Protein AF-A0A7X5VKE0-F1 (afdb_monomer)

Secondary structure (DSSP, 8-state):
----------------------------------------------S---------EEEEEE-TTS-EEEEEESSHHHHHHTT--EEEES-----

Solvent-accessible surface area (backbone atoms only — not comparable to full-atom values): 6876 Å² total; per-residue (Å²): 140,89,85,90,76,89,87,85,91,85,78,95,80,82,84,84,81,84,80,87,82,81,83,83,80,84,79,88,87,76,93,72,85,69,85,71,86,68,90,59,91,66,80,78,72,88,60,76,89,59,78,94,61,82,50,59,24,43,28,40,36,74,45,98,85,71,46,79,47,76,52,75,32,56,22,65,56,60,33,45,64,75,64,36,84,49,68,45,64,80,76,69,79,81,125

Nearest PDB structures (foldseek):
  2vpa-assembly1_A  TM=3.303E-01  e=2.431E+00  Deinococcus radiodurans
  2x1j-assembly1_A-2  TM=3.333E-01  e=2.278E+00  Deinococcus radiodurans
  2x1k-assembly1_A-2  TM=3.325E-01  e=2.278E+00  Deinococcus radiodurans

Mean predicted aligned error: 19.33 Å

Sequence (95 aa):
MKKRKLILALG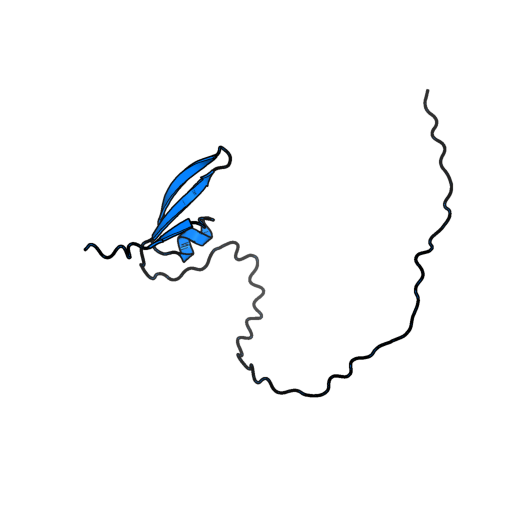CAVLLAGSAVVFAGLGGN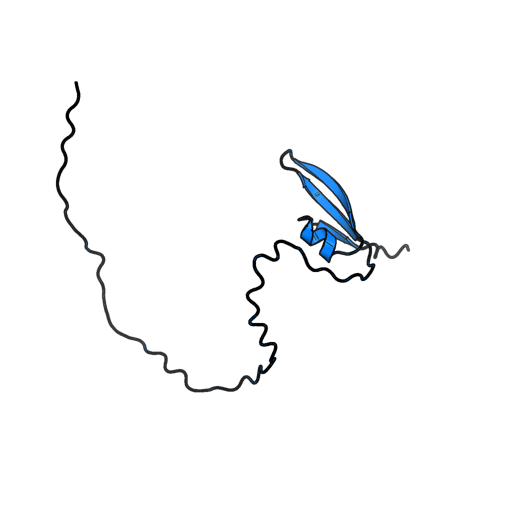DDQASDLDLNNDFPDLGGCVCPMVYDPVVCFKEGPDGTIVRKSFSNACFAGCEGFTRCASFSFNIR

Structure (mmCIF, N/CA/C/O backbone):
data_AF-A0A7X5VKE0-F1
#
_entry.id   AF-A0A7X5VKE0-F1
#
loop_
_atom_site.group_PDB
_atom_site.id
_atom_site.type_symbol
_atom_site.label_atom_id
_atom_site.label_alt_id
_atom_site.label_comp_id
_atom_site.label_asym_id
_atom_site.label_entity_id
_atom_site.label_seq_id
_atom_site.pdbx_PDB_ins_code
_atom_site.Cartn_x
_atom_site.Cartn_y
_atom_site.Cartn_z
_atom_site.occupancy
_atom_site.B_iso_or_equiv
_atom_site.auth_seq_id
_atom_site.auth_comp_id
_atom_site.auth_asym_id
_atom_site.auth_atom_id
_atom_site.pdbx_PDB_model_num
ATOM 1 N N . MET A 1 1 ? 20.519 -5.448 58.041 1.00 40.59 1 MET A N 1
ATOM 2 C CA . MET A 1 1 ? 21.827 -6.109 57.837 1.00 40.59 1 MET A CA 1
ATOM 3 C C . MET A 1 1 ? 21.636 -7.298 56.909 1.00 40.59 1 MET A C 1
ATOM 5 O O . MET A 1 1 ? 20.666 -8.028 57.032 1.00 40.59 1 MET A O 1
ATOM 9 N N . LYS A 1 2 ? 22.514 -7.400 55.919 1.00 47.09 2 LYS A N 1
ATOM 10 C CA . LYS A 1 2 ? 22.482 -8.284 54.751 1.00 47.09 2 LYS A CA 1
ATOM 11 C C . LYS A 1 2 ? 23.216 -9.582 55.063 1.00 47.09 2 LYS A C 1
ATOM 13 O O . LYS A 1 2 ? 24.355 -9.429 55.475 1.00 47.09 2 LYS A O 1
ATOM 18 N N . LYS A 1 3 ? 22.651 -10.774 54.790 1.00 48.44 3 LYS A N 1
ATOM 19 C CA . LYS A 1 3 ? 23.367 -11.958 54.240 1.00 48.44 3 LYS A CA 1
ATOM 20 C C . LYS A 1 3 ? 22.392 -12.904 53.520 1.00 48.44 3 LYS A C 1
ATOM 22 O O . LYS A 1 3 ? 21.447 -13.407 54.111 1.00 48.44 3 LYS A O 1
ATOM 27 N N . ARG A 1 4 ? 22.656 -13.108 52.226 1.00 53.47 4 ARG A N 1
ATOM 28 C CA . ARG A 1 4 ? 22.049 -14.103 51.329 1.00 53.47 4 ARG A CA 1
ATOM 29 C C . ARG A 1 4 ? 22.707 -15.473 51.583 1.00 53.47 4 ARG A C 1
ATOM 31 O O . ARG A 1 4 ? 23.906 -15.511 51.840 1.00 53.47 4 ARG A O 1
ATOM 38 N N . LYS A 1 5 ? 21.951 -16.561 51.447 1.00 53.12 5 LYS A N 1
ATOM 39 C CA . LYS A 1 5 ? 22.409 -17.954 51.241 1.00 53.12 5 LYS A CA 1
ATOM 40 C C . LYS A 1 5 ? 21.495 -18.475 50.107 1.00 53.12 5 LYS A C 1
ATOM 42 O O . LYS A 1 5 ? 20.293 -18.401 50.310 1.00 53.12 5 LYS A O 1
ATOM 47 N N . LEU A 1 6 ? 21.853 -18.801 48.853 1.00 46.81 6 LEU A N 1
ATOM 48 C CA . LEU A 1 6 ? 23.005 -19.490 48.233 1.00 46.81 6 LEU A CA 1
ATOM 49 C C . LEU A 1 6 ? 23.321 -20.762 49.038 1.00 46.81 6 LEU A C 1
ATOM 51 O O . LEU A 1 6 ? 23.722 -20.628 50.186 1.00 46.81 6 LEU A O 1
ATOM 55 N N . ILE A 1 7 ? 23.140 -22.010 48.589 1.00 54.62 7 ILE A N 1
ATOM 56 C CA . ILE A 1 7 ? 23.334 -22.729 47.307 1.00 54.62 7 ILE A CA 1
ATOM 57 C C . ILE A 1 7 ? 22.440 -24.026 47.432 1.00 54.62 7 ILE A C 1
ATOM 59 O O . ILE A 1 7 ? 22.121 -24.380 48.563 1.00 54.62 7 ILE A O 1
ATOM 63 N N . LEU A 1 8 ? 21.905 -24.752 46.430 1.00 43.50 8 LEU A N 1
ATOM 64 C CA . LEU A 1 8 ? 22.569 -25.744 45.555 1.00 43.50 8 LEU A CA 1
ATOM 65 C C . LEU A 1 8 ? 21.515 -26.504 44.710 1.00 43.50 8 LEU A C 1
ATOM 67 O O . LEU A 1 8 ? 20.413 -26.776 45.177 1.00 43.50 8 LEU A O 1
ATOM 71 N N . ALA A 1 9 ? 21.885 -26.822 43.470 1.00 54.78 9 ALA A N 1
ATOM 72 C CA . ALA A 1 9 ? 21.082 -27.423 42.409 1.00 54.78 9 ALA A CA 1
ATOM 73 C C . ALA A 1 9 ? 20.608 -28.872 42.657 1.00 54.78 9 ALA A C 1
ATOM 75 O O . ALA A 1 9 ? 21.361 -29.688 43.178 1.00 54.78 9 ALA A O 1
ATOM 76 N N . LEU A 1 10 ? 19.403 -29.189 42.170 1.00 57.78 10 LEU A N 1
ATOM 77 C CA . LEU A 1 10 ? 18.855 -30.522 41.864 1.00 57.78 10 LEU A CA 1
ATOM 78 C C . LEU A 1 10 ? 17.620 -30.278 40.973 1.00 57.78 10 LEU A C 1
ATOM 80 O O . LEU A 1 10 ? 16.746 -29.524 41.371 1.00 57.78 10 LEU A O 1
ATOM 84 N N . GLY A 1 11 ? 17.434 -30.804 39.772 1.00 52.03 11 GLY A N 1
ATOM 85 C CA . GLY A 1 11 ? 18.231 -31.634 38.890 1.00 52.03 11 GLY A CA 1
ATOM 86 C C . GLY A 1 11 ? 17.547 -31.586 37.516 1.00 52.03 11 GLY A C 1
ATOM 87 O O . GLY A 1 11 ? 16.334 -31.406 37.415 1.00 52.03 11 GLY A O 1
ATOM 88 N N . CYS A 1 12 ? 18.348 -31.670 36.460 1.00 49.78 12 CYS A N 1
ATOM 89 C CA . CYS A 1 12 ? 17.901 -31.719 35.075 1.00 49.78 12 CYS A CA 1
ATOM 90 C C . CYS A 1 12 ? 17.203 -33.066 34.819 1.00 49.78 12 CYS A C 1
ATOM 92 O O . CYS A 1 12 ? 17.842 -34.108 34.943 1.00 49.78 12 CYS A O 1
ATOM 94 N N . ALA A 1 13 ? 15.912 -33.057 34.487 1.00 55.69 13 ALA A N 1
ATOM 95 C CA . ALA A 1 13 ? 15.196 -34.249 34.036 1.00 55.69 13 ALA A CA 1
ATOM 96 C C . ALA A 1 13 ? 14.088 -33.859 33.047 1.00 55.69 13 ALA A C 1
ATOM 98 O O . ALA A 1 13 ? 12.906 -33.862 33.380 1.00 55.69 13 ALA A O 1
ATOM 99 N N . VAL A 1 14 ? 14.474 -33.514 31.817 1.00 56.38 14 VAL A N 1
ATOM 100 C CA . VAL A 1 14 ? 1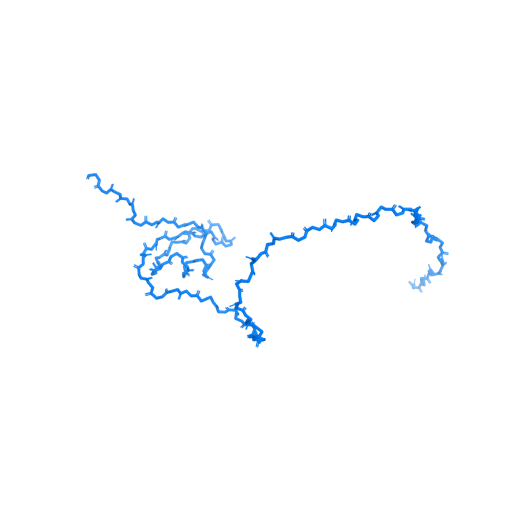3.570 -33.627 30.665 1.00 56.38 14 VAL A CA 1
ATOM 101 C C . VAL A 1 14 ? 14.044 -34.833 29.861 1.00 56.38 14 VAL A C 1
ATOM 103 O O . VAL A 1 14 ? 15.165 -34.870 29.361 1.00 56.38 14 VAL A O 1
ATOM 106 N N . LEU A 1 15 ? 13.200 -35.861 29.861 1.00 52.94 15 LEU A N 1
ATOM 107 C CA . LEU A 1 15 ? 13.436 -37.191 29.315 1.00 52.94 15 LEU A CA 1
ATOM 108 C C . LEU A 1 15 ? 13.559 -37.133 27.785 1.00 52.94 15 LEU A C 1
ATOM 110 O O . LEU A 1 15 ? 12.579 -36.890 27.086 1.00 52.94 15 LEU A O 1
ATOM 114 N N . LEU A 1 16 ? 14.759 -37.408 27.270 1.00 54.00 16 LEU A N 1
ATOM 115 C CA . LEU A 1 16 ? 14.969 -37.803 25.879 1.00 54.00 16 LEU A CA 1
ATOM 116 C C . LEU A 1 16 ? 14.507 -39.257 25.714 1.00 54.00 16 LEU A C 1
ATOM 118 O O . LEU A 1 16 ? 15.261 -40.189 25.986 1.00 54.00 16 LEU A O 1
ATOM 122 N N . ALA A 1 17 ? 13.266 -39.454 25.271 1.00 54.38 17 ALA A N 1
ATOM 123 C CA . ALA A 1 17 ? 12.843 -40.719 24.683 1.00 54.38 17 ALA A CA 1
ATOM 124 C C . ALA A 1 17 ? 13.187 -40.687 23.187 1.00 54.38 17 ALA A C 1
ATOM 126 O O . ALA A 1 17 ? 12.536 -40.007 22.397 1.00 54.38 17 ALA A O 1
ATOM 127 N N . GLY A 1 18 ? 14.257 -41.386 22.814 1.00 55.12 18 GLY A N 1
ATOM 128 C CA . GLY A 1 18 ? 14.603 -41.641 21.421 1.00 55.12 18 GLY A CA 1
ATOM 129 C C . GLY A 1 18 ? 13.735 -42.740 20.809 1.00 55.12 18 GLY A C 1
ATOM 130 O O . GLY A 1 18 ? 13.451 -43.739 21.464 1.00 55.12 18 GLY A O 1
ATOM 131 N N . SER A 1 19 ? 13.358 -42.566 19.542 1.00 59.31 19 SER A N 1
ATOM 132 C CA . SER A 1 19 ? 13.472 -43.559 18.458 1.00 59.31 19 SER A CA 1
ATOM 133 C C . SER A 1 19 ? 12.978 -42.927 17.155 1.00 59.31 19 SER A C 1
ATOM 135 O O . SER A 1 19 ? 11.973 -42.226 17.123 1.00 59.31 19 SER A O 1
ATOM 137 N N . ALA A 1 20 ? 13.758 -43.115 16.100 1.00 57.06 20 ALA A N 1
ATOM 138 C CA . ALA A 1 20 ? 13.690 -42.387 14.846 1.00 57.06 20 ALA A CA 1
ATOM 139 C C . ALA A 1 20 ? 12.449 -42.707 13.993 1.00 57.06 20 ALA A C 1
ATOM 141 O O . ALA A 1 20 ? 12.074 -43.868 13.855 1.00 57.06 20 ALA A O 1
ATOM 142 N N . VAL A 1 21 ? 11.913 -41.695 13.303 1.00 56.78 21 VAL A N 1
ATOM 143 C CA . VAL A 1 21 ? 11.278 -41.885 11.991 1.00 56.78 21 VAL A CA 1
ATOM 144 C C . VAL A 1 21 ? 12.018 -41.019 10.978 1.00 56.78 21 VAL A C 1
ATOM 146 O O . VAL A 1 21 ? 11.877 -39.801 10.922 1.00 56.78 21 VAL A O 1
ATOM 149 N N . VAL A 1 22 ? 12.894 -41.674 10.220 1.00 51.44 22 VAL A N 1
ATOM 150 C CA . VAL A 1 22 ? 13.530 -41.119 9.027 1.00 51.44 22 VAL A CA 1
ATOM 151 C C . VAL A 1 22 ? 12.471 -41.143 7.931 1.00 51.44 22 VAL A C 1
ATOM 153 O O . VAL A 1 22 ? 12.153 -42.208 7.408 1.00 51.44 22 VAL A O 1
ATOM 156 N N . PHE A 1 23 ? 11.910 -39.990 7.576 1.00 56.34 23 PHE A N 1
ATOM 157 C CA . PHE A 1 23 ? 11.186 -39.872 6.314 1.00 56.34 23 PHE A CA 1
ATOM 158 C C . PHE A 1 23 ? 12.217 -39.705 5.195 1.00 56.34 23 PHE A C 1
ATOM 160 O O . PHE A 1 23 ? 12.647 -38.600 4.879 1.00 56.34 23 PHE A O 1
ATOM 167 N N . ALA A 1 24 ? 12.644 -40.831 4.622 1.00 54.06 24 ALA A N 1
ATOM 168 C CA . ALA A 1 24 ? 13.320 -40.865 3.332 1.00 54.06 24 ALA A CA 1
ATOM 169 C C . ALA A 1 24 ? 12.260 -40.696 2.232 1.00 54.06 24 ALA A C 1
ATOM 171 O O . ALA A 1 24 ? 11.700 -41.670 1.734 1.00 54.06 24 ALA A O 1
ATOM 172 N N . GLY A 1 25 ? 11.946 -39.445 1.894 1.00 54.88 25 GLY A N 1
ATOM 173 C CA . GLY A 1 25 ? 11.233 -39.105 0.667 1.00 54.88 25 GLY A CA 1
ATOM 174 C C . GLY A 1 25 ? 12.234 -38.939 -0.470 1.00 54.88 25 GLY A C 1
ATOM 175 O O . GLY A 1 25 ? 12.885 -37.906 -0.570 1.00 54.88 25 GLY A O 1
ATOM 176 N N . LEU A 1 26 ? 12.379 -39.975 -1.297 1.00 56.97 26 LEU A N 1
ATOM 177 C CA . LEU A 1 26 ? 12.996 -39.895 -2.620 1.00 56.97 26 LEU A CA 1
ATOM 178 C C . LEU A 1 26 ? 11.925 -39.448 -3.619 1.00 56.97 26 LEU A C 1
ATOM 180 O O . LEU A 1 26 ? 10.864 -40.065 -3.682 1.00 56.97 26 LEU A O 1
ATOM 184 N N . GLY A 1 27 ? 12.224 -38.432 -4.425 1.00 51.94 27 GLY A N 1
ATOM 185 C CA . GLY A 1 27 ? 11.403 -38.061 -5.576 1.00 51.94 27 GLY A CA 1
ATOM 186 C C . GLY A 1 27 ? 11.433 -36.566 -5.836 1.00 51.94 27 GLY A C 1
ATOM 187 O O . GLY A 1 27 ? 10.560 -35.849 -5.363 1.00 51.94 27 GLY A O 1
ATOM 188 N N . GLY A 1 28 ? 12.451 -36.118 -6.573 1.00 57.72 28 GLY A N 1
ATOM 189 C CA . GLY A 1 28 ? 12.446 -34.797 -7.190 1.00 57.72 28 GLY A CA 1
ATOM 190 C C . GLY A 1 28 ? 11.412 -34.707 -8.312 1.00 57.72 28 GLY A C 1
ATOM 191 O O . GLY A 1 28 ? 11.016 -35.734 -8.869 1.00 57.72 28 GLY A O 1
ATOM 192 N N . ASN A 1 29 ? 10.967 -33.481 -8.589 1.00 57.34 29 ASN A N 1
ATOM 193 C CA . ASN A 1 29 ? 10.894 -32.850 -9.911 1.00 57.34 29 ASN A CA 1
ATOM 194 C C . ASN A 1 29 ? 10.122 -31.536 -9.760 1.00 57.34 29 ASN A C 1
ATOM 196 O O . ASN A 1 29 ? 8.919 -31.467 -10.010 1.00 57.34 29 ASN A O 1
ATOM 200 N N . ASP A 1 30 ? 10.841 -30.490 -9.392 1.00 62.09 30 ASP A N 1
ATOM 201 C CA . ASP A 1 30 ? 10.407 -29.121 -9.586 1.00 62.09 30 ASP A CA 1
ATOM 202 C C . ASP A 1 30 ? 11.609 -28.343 -10.112 1.00 62.09 30 ASP A C 1
ATOM 204 O O . ASP A 1 30 ? 12.442 -27.818 -9.376 1.00 62.09 30 ASP A O 1
ATOM 208 N N . ASP A 1 31 ? 11.699 -28.313 -11.443 1.00 61.25 31 ASP A N 1
ATOM 209 C CA . ASP A 1 31 ? 12.371 -27.264 -12.192 1.00 61.25 31 ASP A CA 1
ATOM 210 C C . ASP A 1 31 ? 11.731 -25.914 -11.820 1.00 61.25 31 ASP A C 1
ATOM 212 O O . ASP A 1 31 ? 10.910 -25.355 -12.544 1.00 61.25 31 ASP A O 1
ATOM 216 N N . GLN A 1 32 ? 12.101 -25.366 -10.667 1.00 59.03 32 GLN A N 1
ATOM 217 C CA . GLN A 1 32 ? 12.128 -23.924 -10.465 1.00 59.03 32 GLN A CA 1
ATOM 218 C C . GLN A 1 32 ? 13.583 -23.466 -10.455 1.00 59.03 32 GLN A C 1
ATOM 220 O O . GLN A 1 32 ? 14.063 -22.811 -9.534 1.00 59.03 32 GLN A O 1
ATOM 225 N N . ALA A 1 33 ? 14.263 -23.754 -11.566 1.00 59.16 33 ALA A N 1
ATOM 226 C CA . ALA A 1 33 ? 15.237 -22.828 -12.114 1.00 59.16 33 ALA A CA 1
ATOM 227 C C . ALA A 1 33 ? 14.494 -21.540 -12.510 1.00 59.16 33 ALA A C 1
ATOM 229 O O . ALA A 1 33 ? 14.127 -21.314 -13.661 1.00 59.16 33 ALA A O 1
ATOM 230 N N . SER A 1 34 ? 14.220 -20.698 -11.520 1.00 57.91 34 SER A N 1
ATOM 231 C CA . SER A 1 34 ? 14.283 -19.261 -11.730 1.00 57.91 34 SER A CA 1
ATOM 232 C C . SER A 1 34 ? 15.598 -18.811 -11.120 1.00 57.91 34 SER A C 1
ATOM 234 O O . SER A 1 34 ? 15.654 -18.392 -9.964 1.00 57.91 34 SER A O 1
ATOM 236 N N . ASP A 1 35 ? 16.654 -18.966 -11.914 1.00 61.31 35 ASP A N 1
ATOM 237 C CA . ASP A 1 35 ? 17.938 -18.315 -11.715 1.00 61.31 35 ASP A CA 1
ATOM 238 C C . ASP A 1 35 ? 17.718 -16.798 -11.658 1.00 61.31 35 ASP A C 1
ATOM 240 O O . ASP A 1 35 ? 17.682 -16.100 -12.670 1.00 61.31 35 ASP A O 1
ATOM 244 N N . LEU A 1 36 ? 17.566 -16.282 -10.446 1.00 58.53 36 LEU A N 1
ATOM 245 C CA . LEU A 1 36 ? 18.094 -14.981 -10.076 1.00 58.53 36 LEU A CA 1
ATOM 246 C C . LEU A 1 36 ? 18.951 -15.216 -8.845 1.00 58.53 36 LEU A C 1
ATOM 248 O O . LEU A 1 36 ? 18.533 -15.029 -7.704 1.00 58.53 36 LEU A O 1
ATOM 252 N N . ASP A 1 37 ? 20.165 -15.668 -9.127 1.00 56.31 37 ASP A N 1
ATOM 253 C CA . ASP A 1 37 ? 21.285 -15.686 -8.206 1.00 56.31 37 ASP A CA 1
ATOM 254 C C . ASP A 1 37 ? 21.640 -14.225 -7.862 1.00 56.31 37 ASP A C 1
ATOM 256 O O . ASP A 1 37 ? 22.537 -13.603 -8.428 1.00 56.31 37 ASP A O 1
ATOM 260 N N . LEU A 1 38 ? 20.844 -13.620 -6.980 1.00 58.50 38 LEU A N 1
ATOM 261 C CA . LEU A 1 38 ? 21.083 -12.303 -6.398 1.00 58.50 38 LEU A CA 1
ATOM 262 C C . LEU A 1 38 ? 21.713 -12.496 -5.017 1.00 58.50 38 LEU A C 1
ATOM 264 O O . LEU A 1 38 ? 21.262 -11.944 -4.019 1.00 58.50 38 LEU A O 1
ATOM 268 N N . ASN A 1 39 ? 22.815 -13.249 -4.983 1.00 64.44 39 ASN A N 1
ATOM 269 C CA . ASN A 1 39 ? 23.838 -13.134 -3.946 1.00 64.44 39 ASN A CA 1
ATOM 270 C C . ASN A 1 39 ? 24.546 -11.769 -4.071 1.00 64.44 39 ASN A C 1
ATOM 272 O O . ASN A 1 39 ? 25.744 -11.673 -4.323 1.00 64.44 39 ASN A O 1
ATOM 276 N N . ASN A 1 40 ? 23.776 -10.691 -3.916 1.00 58.78 40 ASN A N 1
ATOM 277 C CA . ASN A 1 40 ? 24.284 -9.461 -3.347 1.00 58.78 40 ASN A CA 1
ATOM 278 C C . ASN A 1 40 ? 23.799 -9.442 -1.903 1.00 58.78 40 ASN A C 1
ATOM 280 O O . ASN A 1 40 ? 22.614 -9.238 -1.640 1.00 58.78 40 ASN A O 1
ATOM 284 N N . ASP A 1 41 ? 24.739 -9.606 -0.980 1.00 62.81 41 ASP A N 1
ATOM 285 C CA . ASP A 1 41 ? 24.758 -8.852 0.265 1.00 62.81 41 ASP A CA 1
ATOM 286 C C . ASP A 1 41 ? 24.473 -7.371 -0.051 1.00 62.81 41 ASP A C 1
ATOM 288 O O . ASP A 1 41 ? 25.386 -6.564 -0.218 1.00 62.81 41 ASP A O 1
ATOM 292 N N . PHE A 1 42 ? 23.199 -7.001 -0.203 1.00 55.31 42 PHE A N 1
ATOM 293 C CA . PHE A 1 42 ? 22.801 -5.608 -0.162 1.00 55.31 42 PHE A CA 1
ATOM 294 C C . PHE A 1 42 ? 22.588 -5.285 1.318 1.00 55.31 42 PHE A C 1
ATOM 296 O O . PHE A 1 42 ? 21.623 -5.777 1.913 1.00 55.31 42 PHE A O 1
ATOM 303 N N . PRO A 1 43 ? 23.491 -4.517 1.948 1.00 57.25 43 PRO A N 1
ATOM 304 C CA . PRO A 1 43 ? 23.337 -4.154 3.343 1.00 57.25 43 PRO A CA 1
ATOM 305 C C . PRO A 1 43 ? 22.062 -3.320 3.453 1.00 57.25 43 PRO A C 1
ATOM 307 O O . PRO A 1 43 ? 21.963 -2.281 2.813 1.00 57.25 43 PRO A O 1
ATOM 310 N N . ASP A 1 44 ? 21.084 -3.793 4.222 1.00 57.69 44 ASP A N 1
ATOM 311 C CA . ASP A 1 44 ? 19.963 -2.983 4.703 1.00 57.69 44 ASP A CA 1
ATOM 312 C C . ASP A 1 44 ? 19.305 -2.072 3.637 1.00 57.69 44 ASP A C 1
ATOM 314 O O . ASP A 1 44 ? 19.434 -0.848 3.667 1.00 57.69 44 ASP A O 1
ATOM 318 N N . LEU A 1 45 ? 18.526 -2.641 2.704 1.00 52.00 45 LEU A N 1
ATOM 319 C CA . LEU A 1 45 ? 17.454 -1.858 2.070 1.00 52.00 45 LEU A CA 1
ATOM 320 C C . LEU A 1 45 ? 16.282 -1.737 3.044 1.00 52.00 45 LEU A C 1
ATOM 322 O O . LEU A 1 45 ? 15.180 -2.208 2.781 1.00 52.00 45 LEU A O 1
ATOM 326 N N . GLY A 1 46 ? 16.472 -0.961 4.108 1.00 56.34 46 GLY A N 1
ATOM 327 C CA . GLY A 1 46 ? 15.384 -0.242 4.776 1.00 56.34 46 GLY A CA 1
ATOM 328 C C . GLY A 1 46 ? 14.683 0.779 3.855 1.00 56.34 46 GLY A C 1
ATOM 329 O O . GLY A 1 46 ? 13.896 1.601 4.320 1.00 56.34 46 GLY A O 1
ATOM 330 N N . GLY A 1 47 ? 14.982 0.764 2.550 1.00 66.62 47 GLY A N 1
ATOM 331 C CA . GLY A 1 47 ? 14.358 1.551 1.501 1.00 66.62 47 GLY A CA 1
ATOM 332 C C . GLY A 1 47 ? 13.344 0.711 0.735 1.00 66.62 47 GLY A C 1
ATOM 333 O O . GLY A 1 47 ? 13.666 -0.302 0.123 1.00 66.62 47 GLY A O 1
ATOM 334 N N . CYS A 1 48 ? 12.099 1.154 0.750 1.00 85.06 48 CYS A N 1
ATOM 335 C CA . CYS A 1 48 ? 11.032 0.504 0.018 1.00 85.06 48 CYS A CA 1
ATOM 336 C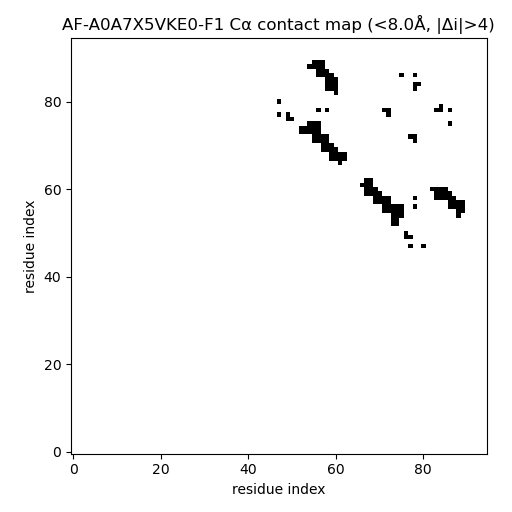 C . CYS A 1 48 ? 11.195 0.747 -1.495 1.00 85.06 48 CYS A C 1
ATOM 338 O O . CYS A 1 48 ? 11.147 1.891 -1.953 1.00 85.06 48 CYS A O 1
ATOM 340 N N . VAL A 1 49 ? 11.418 -0.317 -2.273 1.00 89.38 49 VAL A N 1
ATOM 341 C CA . VAL A 1 49 ? 11.584 -0.238 -3.733 1.00 89.38 49 VAL A CA 1
ATOM 342 C C . VAL A 1 49 ? 10.212 -0.326 -4.396 1.00 89.38 49 VAL A C 1
ATOM 344 O O . VAL A 1 49 ? 9.610 -1.395 -4.451 1.00 89.38 49 VAL A O 1
ATOM 347 N N . CYS A 1 50 ? 9.722 0.801 -4.912 1.00 89.94 50 CYS A N 1
ATOM 348 C CA . CYS A 1 50 ? 8.437 0.874 -5.602 1.00 89.94 50 CYS A CA 1
ATOM 349 C C . CYS A 1 50 ? 8.586 1.257 -7.073 1.00 89.94 50 CYS A C 1
ATOM 351 O O . CYS A 1 50 ? 9.450 2.068 -7.415 1.00 89.94 50 CYS A O 1
ATOM 353 N N . PRO A 1 51 ? 7.715 0.731 -7.955 1.00 90.69 51 PRO A N 1
ATOM 354 C CA . PRO A 1 51 ? 7.691 1.148 -9.345 1.00 90.69 51 PRO A CA 1
ATOM 355 C C . PRO A 1 51 ? 7.311 2.628 -9.454 1.00 90.69 51 PRO A C 1
ATOM 357 O O . PRO A 1 51 ? 6.477 3.135 -8.703 1.00 90.69 51 PRO A 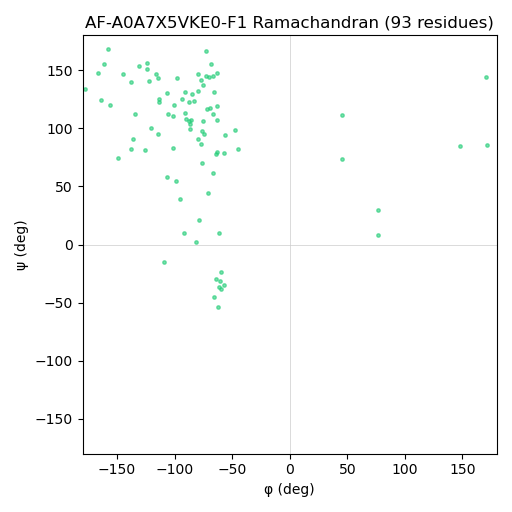O 1
ATOM 360 N N . MET A 1 52 ? 7.857 3.303 -10.464 1.00 91.19 52 MET A N 1
ATOM 361 C CA . MET A 1 52 ? 7.519 4.690 -10.822 1.00 91.19 52 MET A CA 1
ATOM 362 C C . MET A 1 52 ? 6.196 4.786 -11.613 1.00 91.19 52 MET A C 1
ATOM 364 O O . MET A 1 52 ? 5.966 5.746 -12.343 1.00 91.19 52 MET A O 1
ATOM 368 N N . VAL A 1 53 ? 5.330 3.773 -11.509 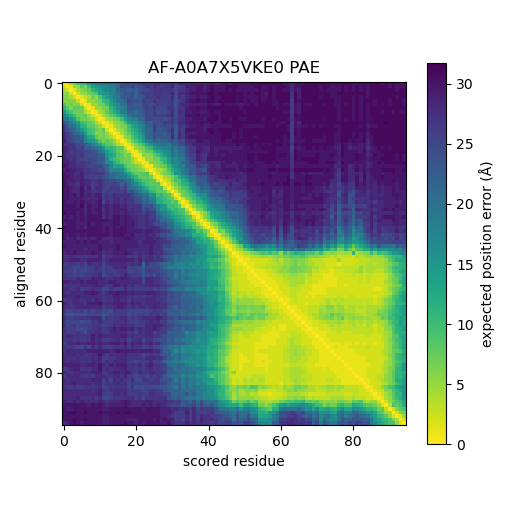1.00 91.94 53 VAL A N 1
ATOM 369 C CA . VAL A 1 53 ? 4.006 3.760 -12.143 1.00 91.94 53 VAL A CA 1
ATOM 370 C C . VAL A 1 53 ? 3.050 4.595 -11.298 1.00 91.94 53 VAL A C 1
ATOM 372 O O . VAL A 1 53 ? 2.989 4.432 -10.076 1.00 91.94 53 VAL A O 1
ATOM 375 N N . TYR A 1 54 ? 2.310 5.484 -11.955 1.00 91.50 54 TYR A N 1
ATOM 376 C CA . TYR A 1 54 ? 1.290 6.310 -11.322 1.00 91.50 54 TYR A CA 1
ATOM 377 C C . TYR A 1 54 ? -0.067 5.593 -11.351 1.00 91.50 54 TYR A C 1
ATOM 379 O O . TYR A 1 54 ? -0.684 5.471 -12.405 1.00 91.50 54 TYR A O 1
ATOM 387 N N . ASP A 1 55 ? -0.509 5.127 -10.187 1.00 92.62 55 ASP A N 1
ATOM 388 C CA . ASP A 1 55 ? -1.819 4.523 -9.926 1.00 92.62 55 ASP A CA 1
ATOM 389 C C . ASP A 1 55 ? -2.348 5.069 -8.584 1.00 92.62 55 ASP A C 1
ATOM 391 O O . ASP A 1 55 ? -2.108 4.482 -7.527 1.00 92.62 55 ASP A O 1
ATOM 395 N N . PRO A 1 56 ? -2.961 6.263 -8.576 1.00 93.19 56 PRO A N 1
ATOM 396 C CA . PRO A 1 56 ? -3.166 7.028 -7.357 1.00 93.19 56 PRO A CA 1
ATOM 397 C C . PRO A 1 56 ? -4.121 6.337 -6.380 1.00 93.19 56 PRO A C 1
ATOM 399 O O . PRO A 1 56 ? -5.254 5.978 -6.711 1.00 93.19 56 PRO A O 1
ATOM 402 N N . VAL A 1 57 ? -3.687 6.256 -5.123 1.00 93.88 57 VAL A N 1
ATOM 403 C CA . VAL A 1 57 ? -4.476 5.691 -4.023 1.00 93.88 57 VAL A CA 1
ATOM 404 C C . VAL A 1 57 ? -4.629 6.687 -2.883 1.00 93.88 57 VAL A C 1
ATOM 406 O O . VAL A 1 57 ? -3.765 7.531 -2.636 1.00 93.88 57 VAL A O 1
ATOM 409 N N . VAL A 1 58 ? -5.734 6.569 -2.152 1.00 93.81 58 VAL A N 1
ATOM 410 C CA . VAL A 1 58 ? -5.973 7.307 -0.909 1.00 93.81 58 VAL A CA 1
ATOM 411 C C . VAL A 1 58 ? -6.004 6.310 0.228 1.00 93.81 58 VAL A C 1
ATOM 413 O O . VAL A 1 58 ? -6.796 5.371 0.200 1.00 93.81 58 VAL A O 1
ATOM 416 N N . CYS A 1 59 ? -5.174 6.523 1.241 1.00 94.38 59 CYS A N 1
ATOM 417 C CA . CYS A 1 59 ? -5.041 5.593 2.347 1.00 94.38 59 CYS A CA 1
ATOM 418 C C . CYS A 1 59 ? -5.299 6.246 3.699 1.00 94.38 59 CYS A C 1
ATOM 420 O O . CYS A 1 59 ? -5.144 7.458 3.873 1.00 94.38 59 CYS A O 1
ATOM 422 N N . PHE A 1 60 ? -5.678 5.402 4.655 1.00 92.69 60 PHE A N 1
ATOM 423 C CA . PHE A 1 60 ? -5.958 5.749 6.038 1.00 92.69 60 PHE A CA 1
ATOM 424 C C . PHE A 1 60 ? -5.053 4.941 6.971 1.00 92.69 60 PHE A C 1
ATOM 426 O O . PHE A 1 60 ? -4.817 3.751 6.741 1.00 92.69 60 PHE A O 1
ATOM 433 N N . LYS A 1 61 ? -4.565 5.582 8.031 1.00 92.31 61 LYS A N 1
ATOM 434 C CA . LYS A 1 61 ? -3.790 4.951 9.103 1.00 92.31 61 LYS A CA 1
ATOM 435 C C . LYS A 1 61 ? -4.261 5.490 10.445 1.00 92.31 61 LYS A C 1
ATOM 437 O O . LYS A 1 61 ? -4.522 6.684 10.566 1.00 92.31 61 LYS A O 1
ATOM 442 N N . GLU A 1 62 ? -4.363 4.611 11.430 1.00 91.12 62 GLU A N 1
ATOM 443 C CA . GLU A 1 62 ? -4.617 5.005 12.811 1.00 91.12 62 GLU A CA 1
ATOM 444 C C . GLU A 1 62 ? -3.288 5.397 13.467 1.00 91.12 62 GLU A C 1
ATOM 446 O O . GLU A 1 62 ? -2.310 4.645 13.428 1.00 91.12 62 GLU A O 1
ATOM 451 N N . GLY A 1 63 ? -3.228 6.619 13.985 1.00 87.19 63 GLY A N 1
ATOM 452 C CA . GLY A 1 63 ? -2.121 7.100 14.795 1.00 87.19 63 GLY A CA 1
ATOM 453 C C . GLY A 1 63 ? -2.136 6.466 16.190 1.00 87.19 63 GLY A C 1
ATOM 454 O O . GLY A 1 63 ? -3.144 5.895 16.601 1.00 87.19 63 GLY A O 1
ATOM 455 N N . PRO A 1 64 ? -1.042 6.598 16.956 1.00 88.31 64 PRO A N 1
ATOM 456 C CA . PRO A 1 64 ? -0.953 6.050 18.312 1.00 88.31 64 PRO A CA 1
ATOM 457 C C . PRO A 1 64 ? -2.025 6.603 19.268 1.00 88.31 64 PRO A C 1
ATOM 459 O O . PRO A 1 64 ? -2.398 5.924 20.218 1.00 88.31 64 PRO A O 1
ATOM 462 N N . ASP A 1 65 ? -2.562 7.791 18.982 1.00 94.19 65 ASP A N 1
ATOM 463 C CA . ASP A 1 65 ? -3.608 8.450 19.775 1.00 94.19 65 ASP A CA 1
ATOM 464 C C . ASP A 1 65 ? -5.040 8.128 19.289 1.00 94.19 65 ASP A C 1
ATOM 466 O O . ASP A 1 65 ? -5.995 8.797 19.682 1.00 94.19 65 ASP A O 1
ATOM 470 N N . GLY A 1 66 ? -5.209 7.160 18.378 1.00 89.00 66 GLY A N 1
ATOM 471 C CA . GLY A 1 66 ? -6.507 6.812 17.778 1.00 89.00 66 GLY A CA 1
ATOM 472 C C . GLY A 1 66 ? -6.989 7.786 16.692 1.00 89.00 66 GLY A C 1
ATOM 473 O O . GLY A 1 66 ? -8.125 7.707 16.223 1.00 89.00 66 GLY A O 1
ATOM 474 N N . THR A 1 67 ? -6.145 8.732 16.272 1.00 93.19 67 THR A N 1
ATOM 475 C CA . THR A 1 67 ? -6.465 9.668 15.186 1.00 93.19 67 THR A CA 1
ATOM 476 C C . THR A 1 67 ? -6.383 8.977 13.828 1.00 93.19 67 THR A C 1
ATOM 478 O O . THR A 1 67 ? -5.449 8.231 13.552 1.00 93.19 67 THR A O 1
ATOM 481 N N . ILE A 1 68 ? -7.342 9.239 12.938 1.00 90.31 68 ILE A N 1
ATOM 482 C CA . ILE A 1 68 ? -7.299 8.712 11.569 1.00 90.31 68 ILE A CA 1
ATOM 483 C C . ILE A 1 68 ? -6.588 9.716 10.661 1.00 90.31 68 ILE A C 1
ATOM 485 O O . ILE A 1 68 ? -7.100 10.801 10.387 1.00 90.31 68 ILE A O 1
ATOM 489 N N . VAL A 1 69 ? -5.415 9.335 10.159 1.00 90.56 69 VAL A N 1
ATOM 490 C CA . VAL A 1 69 ? -4.633 10.110 9.191 1.00 90.56 69 VAL A CA 1
ATOM 491 C C . VAL A 1 69 ? -4.979 9.645 7.784 1.00 90.56 69 VAL A C 1
ATOM 493 O O . VAL A 1 69 ? -4.854 8.463 7.470 1.00 90.56 69 VAL A O 1
ATOM 496 N N . ARG A 1 70 ? -5.381 10.584 6.924 1.00 91.62 70 ARG A N 1
ATOM 497 C CA . ARG A 1 70 ? -5.659 10.353 5.501 1.00 91.62 70 ARG A CA 1
ATOM 498 C C . ARG A 1 70 ? -4.546 10.958 4.647 1.00 91.62 70 ARG A C 1
ATOM 500 O O . ARG A 1 70 ? -4.243 12.138 4.806 1.00 91.62 70 ARG A O 1
ATOM 507 N N . LYS A 1 71 ? -3.990 10.192 3.704 1.00 93.31 71 LYS A N 1
ATOM 508 C CA . LYS A 1 71 ? -2.957 10.667 2.766 1.00 93.31 71 LYS A CA 1
ATOM 509 C C . LYS A 1 71 ? -3.114 10.023 1.386 1.00 93.31 71 LYS A C 1
ATOM 511 O O . LYS A 1 71 ? -3.564 8.884 1.277 1.00 93.31 71 LYS A O 1
ATOM 516 N N . SER A 1 72 ? -2.783 10.769 0.334 1.00 94.25 72 SER A N 1
ATOM 517 C CA . SER A 1 72 ? -2.747 10.281 -1.050 1.00 94.25 72 SER A CA 1
ATOM 518 C C . SER A 1 72 ? -1.330 9.899 -1.464 1.00 94.25 72 SER A C 1
ATOM 520 O O . SER A 1 72 ? -0.380 10.600 -1.114 1.00 94.25 72 SER A O 1
ATOM 522 N N . PHE A 1 73 ? -1.206 8.839 -2.257 1.00 94.19 73 PHE A N 1
ATOM 523 C CA . PHE A 1 73 ? 0.064 8.305 -2.745 1.00 94.19 73 PHE A CA 1
ATOM 524 C C . PHE A 1 73 ? 0.030 8.077 -4.252 1.00 94.19 73 PHE A C 1
ATOM 526 O O . PHE A 1 73 ? -1.033 7.818 -4.815 1.00 94.19 73 PHE A O 1
ATOM 533 N N . SER A 1 74 ? 1.204 8.130 -4.891 1.00 94.00 74 SER A N 1
ATOM 534 C CA . SER A 1 74 ? 1.357 7.862 -6.327 1.00 94.00 74 SER A CA 1
ATOM 535 C C . SER A 1 74 ? 0.996 6.430 -6.707 1.00 94.00 74 SER A C 1
ATOM 537 O O . SER A 1 74 ? 0.568 6.211 -7.832 1.00 94.00 74 SER A O 1
ATOM 539 N N . ASN A 1 75 ? 1.189 5.471 -5.797 1.00 90.50 75 ASN A N 1
ATOM 540 C CA . ASN A 1 75 ? 0.714 4.096 -5.926 1.00 90.50 75 ASN A CA 1
ATOM 541 C C . ASN A 1 75 ? 0.599 3.400 -4.563 1.00 90.50 75 ASN A C 1
ATOM 543 O O . ASN A 1 75 ? 1.084 3.903 -3.544 1.00 90.50 75 ASN A O 1
ATOM 547 N N . ALA A 1 76 ? -0.051 2.233 -4.556 1.00 91.62 76 ALA A N 1
ATOM 548 C CA . ALA A 1 76 ? -0.245 1.410 -3.362 1.00 91.62 76 ALA A CA 1
ATOM 549 C C . ALA A 1 76 ? 1.070 0.949 -2.719 1.00 91.62 76 ALA A C 1
ATOM 551 O O . ALA A 1 76 ? 1.134 0.822 -1.497 1.00 91.62 76 ALA A O 1
ATOM 552 N N . CYS A 1 77 ? 2.122 0.749 -3.516 1.00 93.25 77 CYS A N 1
ATOM 553 C CA . CYS A 1 77 ? 3.431 0.378 -2.993 1.00 93.25 77 CYS A CA 1
ATOM 554 C C . CYS A 1 77 ? 3.971 1.488 -2.083 1.00 93.25 77 CYS A C 1
ATOM 556 O O . CYS A 1 77 ? 4.215 1.229 -0.908 1.00 93.25 77 CYS A O 1
ATOM 558 N N . PHE A 1 78 ? 4.031 2.738 -2.565 1.00 93.56 78 PHE A N 1
ATOM 559 C CA . PHE A 1 78 ? 4.491 3.878 -1.759 1.00 93.56 78 PHE A CA 1
ATOM 560 C C . PHE A 1 78 ? 3.676 4.067 -0.472 1.00 93.56 78 PHE A C 1
ATOM 562 O O . PHE A 1 78 ? 4.233 4.431 0.562 1.00 93.56 78 PHE A O 1
ATOM 569 N N . ALA A 1 79 ? 2.371 3.783 -0.505 1.00 93.56 79 ALA A N 1
ATOM 570 C CA . ALA A 1 79 ? 1.537 3.817 0.693 1.00 93.56 79 ALA A CA 1
ATOM 571 C C . ALA A 1 79 ? 1.925 2.731 1.715 1.00 93.56 79 ALA A C 1
ATOM 573 O O . ALA A 1 79 ? 2.059 3.019 2.907 1.00 93.56 79 ALA A O 1
ATOM 574 N N . GLY A 1 80 ? 2.146 1.496 1.254 1.00 90.69 80 GLY A N 1
ATOM 575 C CA . GLY A 1 80 ? 2.597 0.383 2.092 1.00 90.69 80 GLY A CA 1
ATOM 576 C C . GLY A 1 80 ? 3.960 0.646 2.732 1.00 90.69 80 GLY A C 1
ATOM 577 O O . GLY A 1 80 ? 4.152 0.339 3.906 1.00 90.69 80 GLY A O 1
ATOM 578 N N . CYS A 1 81 ? 4.861 1.315 2.010 1.00 92.06 81 CYS A N 1
ATOM 579 C CA . CYS A 1 81 ? 6.163 1.740 2.530 1.00 92.06 81 CYS A CA 1
ATOM 580 C C . CYS A 1 81 ? 6.060 2.679 3.733 1.00 92.06 81 CYS A C 1
ATOM 582 O O . CYS A 1 81 ? 6.844 2.582 4.670 1.00 92.06 81 CYS A O 1
ATOM 584 N N . GLU A 1 82 ? 5.082 3.587 3.728 1.00 90.75 82 GLU A N 1
ATOM 585 C CA . GLU A 1 82 ? 4.810 4.475 4.865 1.00 90.75 82 GLU A CA 1
ATOM 586 C C . GLU A 1 82 ? 3.964 3.794 5.970 1.00 90.75 82 GLU A C 1
ATOM 588 O O . GLU A 1 82 ? 3.617 4.395 6.998 1.00 90.75 82 GLU A O 1
ATOM 593 N N . GLY A 1 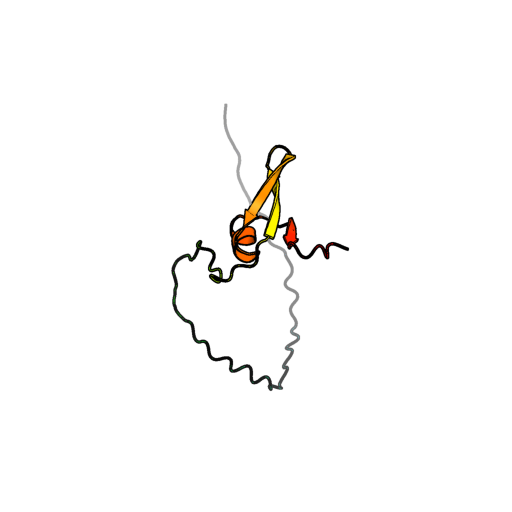83 ? 3.627 2.515 5.786 1.00 90.50 83 GLY A N 1
ATOM 594 C CA . GLY A 1 83 ? 2.850 1.716 6.728 1.00 90.50 83 GLY A CA 1
ATOM 595 C C . GLY A 1 83 ? 1.353 2.023 6.700 1.00 90.50 83 GLY A C 1
ATOM 596 O O . GLY A 1 83 ? 0.691 1.916 7.734 1.00 90.50 83 GLY A O 1
ATOM 597 N N . PHE A 1 84 ? 0.813 2.440 5.554 1.00 92.19 84 PHE A N 1
ATOM 598 C CA . PHE A 1 84 ? -0.629 2.543 5.346 1.00 92.19 84 PHE A 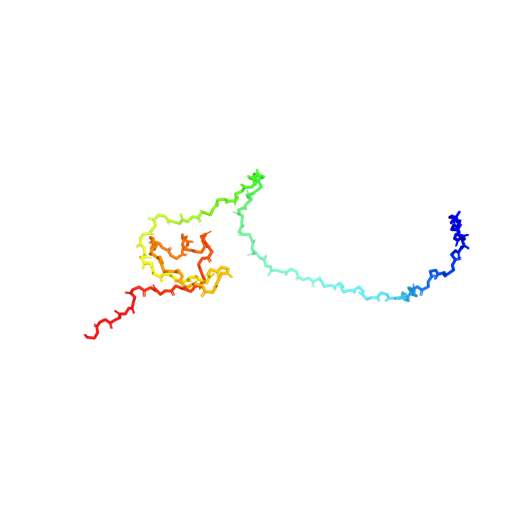CA 1
ATOM 599 C C . PHE A 1 84 ? -1.181 1.204 4.845 1.00 92.19 84 PHE A C 1
ATOM 601 O O . PHE A 1 84 ? -0.757 0.697 3.812 1.00 92.19 84 PHE A O 1
ATOM 608 N N . THR A 1 85 ? -2.150 0.638 5.569 1.00 80.75 85 THR A N 1
ATOM 609 C CA . THR A 1 85 ? -2.717 -0.694 5.277 1.00 80.75 85 THR A CA 1
ATOM 610 C C . THR A 1 85 ? -4.148 -0.653 4.743 1.00 80.75 85 THR A C 1
ATOM 612 O O . THR A 1 85 ? -4.627 -1.642 4.194 1.00 80.75 85 THR A O 1
ATOM 615 N N . ARG A 1 86 ? -4.850 0.482 4.875 1.00 88.19 86 ARG A N 1
ATOM 616 C CA . ARG A 1 86 ? -6.223 0.661 4.379 1.00 88.19 86 ARG A CA 1
ATOM 617 C C . ARG A 1 86 ? -6.245 1.693 3.263 1.00 88.19 86 ARG A C 1
ATOM 619 O O . ARG A 1 86 ? -6.326 2.888 3.535 1.00 88.19 86 ARG A O 1
ATOM 626 N N . CYS A 1 87 ? -6.179 1.225 2.023 1.00 90.75 87 CYS A N 1
ATOM 627 C CA . CYS A 1 87 ? -6.176 2.065 0.831 1.00 90.75 87 CYS A CA 1
ATOM 628 C C . CYS A 1 87 ? -7.438 1.851 -0.005 1.00 90.75 87 CYS A C 1
ATOM 630 O O . CYS A 1 87 ? -7.933 0.734 -0.126 1.00 90.75 87 CYS A O 1
ATOM 632 N N . ALA A 1 88 ? -7.935 2.930 -0.598 1.00 88.25 88 ALA A N 1
ATOM 633 C CA . ALA A 1 88 ? -8.950 2.910 -1.634 1.00 88.25 88 ALA A CA 1
ATOM 634 C C . ALA A 1 88 ? -8.319 3.420 -2.932 1.00 88.25 88 ALA A C 1
ATOM 636 O O . ALA A 1 88 ? -7.799 4.540 -2.987 1.00 88.25 88 ALA A O 1
ATOM 637 N N . SER A 1 89 ? -8.367 2.596 -3.973 1.00 78.88 89 SER A N 1
ATOM 638 C CA . SER A 1 89 ? -8.093 3.037 -5.337 1.00 78.88 89 SER A CA 1
ATOM 639 C C . SER A 1 89 ? -9.276 3.874 -5.814 1.00 78.88 89 SER A C 1
ATOM 641 O O . SER A 1 89 ? -10.426 3.565 -5.488 1.00 78.88 89 SER A O 1
ATOM 643 N N . PHE A 1 90 ? -9.027 4.907 -6.619 1.00 67.56 90 PHE A N 1
ATOM 644 C CA . PHE A 1 90 ? -10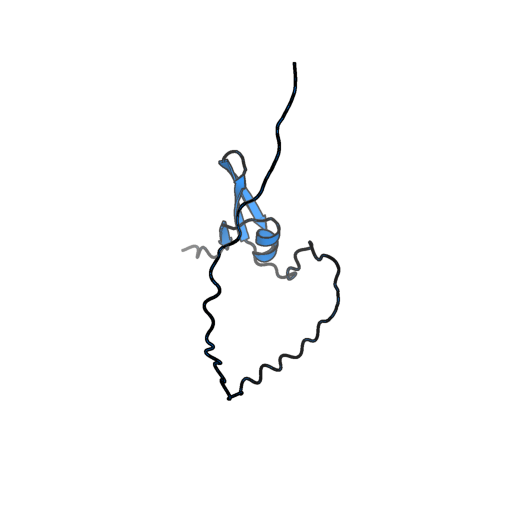.080 5.688 -7.283 1.00 67.56 90 PHE A CA 1
ATOM 645 C C . PHE A 1 90 ? -10.779 4.887 -8.404 1.00 67.56 90 PHE A C 1
ATOM 647 O O . PHE A 1 90 ? -11.049 5.395 -9.482 1.00 67.56 90 PHE A O 1
ATOM 654 N N . SER A 1 91 ? -11.119 3.624 -8.145 1.00 63.09 91 SER A N 1
ATOM 655 C CA . SER A 1 91 ? -12.012 2.814 -8.973 1.00 63.09 91 SER A CA 1
ATOM 656 C C . SER A 1 91 ? -13.441 2.872 -8.425 1.00 63.09 91 SER A C 1
ATOM 658 O O . SER A 1 91 ? -14.176 1.886 -8.390 1.00 63.09 91 SER A O 1
ATOM 660 N N . PHE A 1 92 ? -13.858 4.056 -7.972 1.00 58.38 92 PHE A N 1
ATOM 661 C CA . PHE A 1 92 ? -15.280 4.342 -7.905 1.00 58.38 92 PHE A CA 1
ATOM 662 C C . PHE A 1 92 ? -15.714 4.630 -9.336 1.00 58.38 92 PHE A C 1
ATOM 664 O O . PHE A 1 92 ? -15.509 5.729 -9.845 1.00 58.38 92 PHE A O 1
ATOM 671 N N . ASN A 1 93 ? -16.277 3.608 -9.983 1.00 51.47 93 ASN A N 1
ATOM 672 C CA . ASN A 1 93 ? -17.185 3.789 -11.106 1.00 51.47 93 ASN A CA 1
ATOM 673 C C . ASN A 1 93 ? -18.202 4.861 -10.692 1.00 51.47 93 ASN A C 1
ATOM 675 O O . ASN A 1 93 ? -19.139 4.587 -9.937 1.00 51.47 93 ASN A O 1
ATOM 679 N N . ILE A 1 94 ? -17.966 6.095 -11.126 1.00 49.16 94 ILE A N 1
ATOM 680 C CA . ILE A 1 94 ? -18.977 7.139 -11.127 1.00 49.16 94 ILE A CA 1
ATOM 681 C C . ILE A 1 94 ? -20.062 6.649 -12.085 1.00 49.16 94 ILE A C 1
ATOM 683 O O . ILE A 1 94 ? -19.826 6.523 -13.285 1.00 49.16 94 ILE A O 1
ATOM 687 N N . ARG A 1 95 ? -21.184 6.243 -11.481 1.00 50.31 95 ARG A N 1
ATOM 688 C CA . ARG A 1 95 ? -22.461 5.962 -12.141 1.00 50.31 95 ARG A CA 1
ATOM 689 C C . ARG A 1 95 ? -22.894 7.116 -13.030 1.00 50.31 95 ARG A C 1
ATOM 691 O O . ARG A 1 95 ? -22.648 8.275 -12.627 1.00 50.31 95 ARG A O 1
#

Foldseek 3Di:
DDDDDDDDDDDDDDDPDDDDDDPPDDDDDDPPPPPPPPPDPPPDCLPQDDDPAFQKKWFWDQDPVRDIDIDIDSDPSVCVSVVTDGIDGPPPPPD

Radius of gyration: 28.02 Å; Cα contacts (8 Å, |Δi|>4): 76; chains: 1; bounding box: 47×54×70 Å

pLDDT: mean 71.25, std 18.08, range [40.59, 94.38]